Protein AF-A0A2E7A6N9-F1 (afdb_monomer)

Foldseek 3Di:
DDDPPPPPPPPPDDDDDLAADDDDDDPPPPCRVVSVVSNVCSVDDPVVVLVVVCVVVVHDSVVVVVVCCVVCVVVPCCVCVVCPPVVVVVLVVLVVVLVVVVDPVSVVVSVVVNVVSVVVVCVCVVPVCPPVD

pLDDT: mean 78.1, std 17.42, range [38.56, 97.75]

Radius of gyration: 22.39 Å; Cα contacts (8 Å, |Δi|>4): 49; chains: 1; bounding box: 75×42×52 Å

Mean predicted aligned error: 14.9 Å

Solvent-accessible surface area (backbone atoms only — not comparable to full-atom values): 8160 Å² total; per-residue (Å²): 139,87,81,82,81,79,71,78,75,79,76,76,77,86,85,82,80,94,71,66,54,83,80,86,78,59,97,84,43,92,55,45,70,58,53,50,49,49,34,62,57,38,73,56,68,71,58,65,61,46,48,56,52,20,63,75,69,76,46,60,54,70,58,54,50,50,49,50,41,58,58,46,49,54,63,33,41,59,48,51,74,71,46,37,75,64,50,61,49,46,53,48,52,40,49,52,56,17,60,76,64,69,38,71,69,40,44,54,53,33,50,51,54,48,49,55,54,48,54,62,68,39,47,59,74,79,40,74,64,81,73,78,123

Sequence (133 aa):
MSQHSNNPSSLESPTLVLTPWSGSWDSDDPDANFKEEVTAYGLLDPLETLNGLANSLDIPIGALARYVLAKWATGGSEGMLHLGSSTVQRMRNTCDKAEERDTEKARLSAYNELREIIEWLYVPIEDPEVYEN

Structure (mmCIF, N/CA/C/O backbone):
data_AF-A0A2E7A6N9-F1
#
_entry.id   AF-A0A2E7A6N9-F1
#
loop_
_atom_site.group_PDB
_atom_site.id
_atom_site.type_symbol
_atom_site.label_atom_id
_atom_site.label_alt_id
_atom_site.label_comp_id
_atom_site.label_asym_id
_atom_site.label_entity_id
_atom_site.label_seq_id
_atom_site.pdbx_PDB_ins_code
_atom_site.Cartn_x
_atom_site.Cartn_y
_atom_site.Cartn_z
_atom_site.occupancy
_atom_site.B_iso_or_equiv
_atom_site.auth_seq_id
_atom_site.auth_comp_id
_atom_site.auth_asym_id
_atom_site.auth_atom_id
_atom_site.pdbx_PDB_model_num
ATOM 1 N N . MET A 1 1 ? 52.843 15.810 -12.744 1.00 39.31 1 MET A N 1
ATOM 2 C CA . MET A 1 1 ? 51.708 16.143 -13.628 1.00 39.31 1 MET A CA 1
ATOM 3 C C . MET A 1 1 ? 50.701 15.020 -13.524 1.00 39.31 1 MET A C 1
ATOM 5 O O . MET A 1 1 ? 51.032 13.879 -13.814 1.00 39.31 1 MET A O 1
ATOM 9 N N . SER A 1 2 ? 49.546 15.360 -12.968 1.00 44.97 2 SER A N 1
ATOM 10 C CA . SER A 1 2 ? 48.467 14.470 -12.560 1.00 44.97 2 SER A CA 1
ATOM 11 C C . SER A 1 2 ? 47.640 13.988 -13.747 1.00 44.97 2 SER A C 1
ATOM 13 O O . SER A 1 2 ? 47.283 14.796 -14.595 1.00 44.97 2 SER A O 1
ATOM 15 N N . GLN A 1 3 ? 47.265 12.712 -13.738 1.00 40.19 3 GLN A N 1
ATOM 16 C CA . GLN A 1 3 ? 46.040 12.204 -14.361 1.00 40.19 3 GLN A CA 1
ATOM 17 C C . GLN A 1 3 ? 45.517 11.079 -13.447 1.00 40.19 3 GLN A C 1
ATOM 19 O O . GLN A 1 3 ? 45.765 9.902 -13.686 1.00 40.19 3 GLN A O 1
ATOM 24 N N . HIS A 1 4 ? 44.871 11.435 -12.332 1.00 38.56 4 HIS A N 1
ATOM 25 C CA . HIS A 1 4 ? 43.965 10.503 -11.656 1.00 38.56 4 HIS A CA 1
ATOM 26 C C . HIS A 1 4 ? 42.666 10.522 -12.462 1.00 38.56 4 HIS A C 1
ATOM 28 O O . HIS A 1 4 ? 41.895 11.475 -12.364 1.00 38.56 4 HIS A O 1
ATOM 34 N N . SER A 1 5 ? 42.457 9.508 -13.306 1.00 44.44 5 SER A N 1
ATOM 35 C CA . SER A 1 5 ? 41.133 9.252 -13.874 1.00 44.44 5 SER A CA 1
ATOM 36 C C . SER A 1 5 ? 40.211 8.844 -12.733 1.00 44.44 5 SER A C 1
ATOM 38 O O . SER A 1 5 ? 40.236 7.700 -12.287 1.00 44.44 5 SER A O 1
ATOM 40 N N . ASN A 1 6 ? 39.410 9.792 -12.253 1.00 46.28 6 ASN A N 1
ATOM 41 C CA . ASN A 1 6 ? 38.192 9.485 -11.519 1.00 46.28 6 ASN A CA 1
ATOM 42 C C . ASN A 1 6 ? 37.235 8.816 -12.507 1.00 46.28 6 ASN A C 1
ATOM 44 O O . ASN A 1 6 ? 36.537 9.498 -13.252 1.00 46.28 6 ASN A O 1
ATOM 48 N N . ASN A 1 7 ? 37.236 7.487 -12.536 1.00 44.81 7 ASN A N 1
ATOM 49 C CA . ASN A 1 7 ? 36.119 6.738 -13.089 1.00 44.81 7 ASN A CA 1
ATOM 50 C C . ASN A 1 7 ? 35.002 6.827 -12.038 1.00 44.81 7 ASN A C 1
ATOM 52 O O . ASN A 1 7 ? 35.185 6.270 -10.953 1.00 44.81 7 ASN A O 1
ATOM 56 N N . PRO A 1 8 ? 33.885 7.542 -12.271 1.00 49.09 8 PRO A N 1
ATOM 57 C CA . PRO A 1 8 ? 32.732 7.374 -11.405 1.00 49.09 8 PRO A CA 1
ATOM 58 C C . PRO A 1 8 ? 32.301 5.917 -11.555 1.00 49.09 8 PRO A C 1
ATOM 60 O O . PRO A 1 8 ? 32.009 5.473 -12.665 1.00 49.09 8 PRO A O 1
ATOM 63 N N . SER A 1 9 ? 32.354 5.161 -10.459 1.00 51.16 9 SER A N 1
ATOM 64 C CA . SER A 1 9 ? 31.881 3.784 -10.391 1.00 51.16 9 SER A CA 1
ATOM 65 C C . SER A 1 9 ? 30.548 3.684 -11.124 1.00 51.16 9 SER A C 1
ATOM 67 O O . SER A 1 9 ? 29.571 4.324 -10.735 1.00 51.16 9 SER A O 1
ATOM 69 N N . SER A 1 10 ? 30.524 2.933 -12.221 1.00 53.97 10 SER A N 1
ATOM 70 C CA . SER A 1 10 ? 29.304 2.560 -12.917 1.00 53.97 10 SER A CA 1
ATOM 71 C C . SER A 1 10 ? 28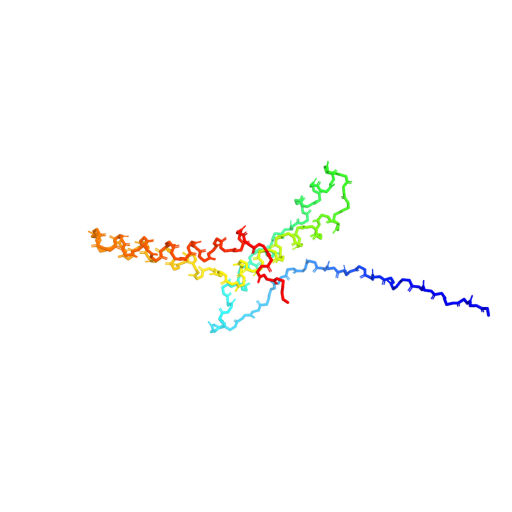.418 1.834 -11.912 1.00 53.97 10 SER A C 1
ATOM 73 O O . SER A 1 10 ? 28.671 0.677 -11.588 1.00 53.97 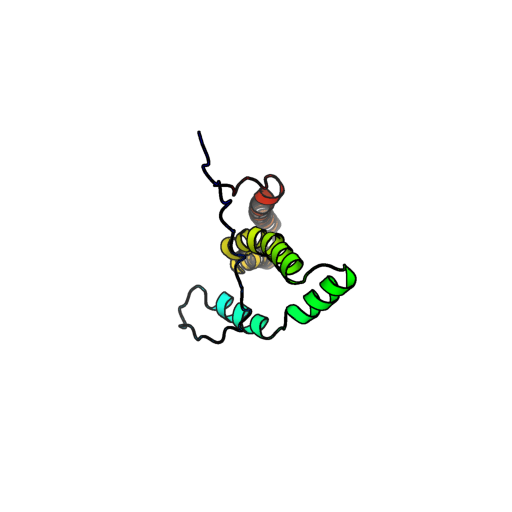10 SER A O 1
ATOM 75 N N . LEU A 1 11 ? 27.435 2.542 -11.356 1.00 58.75 11 LEU A N 1
ATOM 76 C CA . LEU A 1 11 ? 26.384 1.955 -10.538 1.00 58.75 11 LEU A CA 1
ATOM 77 C C . LEU A 1 11 ? 25.619 0.995 -11.448 1.00 58.75 11 LEU A C 1
ATOM 79 O O . LEU A 1 11 ? 24.767 1.421 -12.231 1.00 58.75 11 LEU A O 1
ATOM 83 N N . GLU A 1 12 ? 25.973 -0.288 -11.410 1.00 73.88 12 GLU A N 1
ATOM 84 C CA . GLU A 1 12 ? 25.202 -1.309 -12.104 1.00 73.88 12 GLU A CA 1
ATOM 85 C C . GLU A 1 12 ? 23.761 -1.236 -11.602 1.00 73.88 12 GLU A C 1
ATOM 87 O O . GLU A 1 12 ? 23.491 -1.272 -10.400 1.00 73.88 12 GLU A O 1
ATOM 92 N N . SER A 1 13 ? 22.822 -1.056 -12.530 1.00 75.50 13 SER A N 1
ATOM 93 C CA . SER A 1 13 ? 21.412 -1.057 -12.166 1.00 75.50 13 SER A CA 1
ATOM 94 C C . SER A 1 13 ? 21.008 -2.485 -11.800 1.00 75.50 13 SER A C 1
ATOM 96 O O . SER A 1 13 ? 21.224 -3.388 -12.611 1.00 75.50 13 SER A O 1
ATOM 98 N N . PRO A 1 14 ? 20.418 -2.711 -10.613 1.00 81.94 14 PRO A N 1
ATOM 99 C CA . PRO A 1 14 ? 20.012 -4.047 -10.209 1.00 81.94 14 PRO A CA 1
ATOM 100 C C . PRO A 1 14 ? 18.948 -4.582 -11.172 1.00 81.94 14 PRO A C 1
ATOM 102 O O . PRO A 1 14 ? 18.036 -3.856 -11.575 1.00 81.94 14 PRO A O 1
ATOM 105 N N . THR A 1 15 ? 19.071 -5.858 -11.533 1.00 87.81 15 THR A N 1
ATOM 106 C CA . THR A 1 15 ? 18.060 -6.582 -12.313 1.00 87.81 15 THR A CA 1
ATOM 107 C C . THR A 1 15 ? 17.179 -7.377 -11.357 1.00 87.81 15 THR A C 1
ATOM 109 O O . THR A 1 15 ? 17.688 -8.182 -10.581 1.00 87.81 15 THR A O 1
ATOM 112 N N . LEU A 1 16 ? 15.863 -7.157 -11.420 1.00 85.75 16 LEU A N 1
ATOM 113 C CA . LEU A 1 16 ? 14.863 -7.879 -10.631 1.00 85.75 16 LEU A CA 1
ATOM 114 C C . LEU A 1 16 ? 14.041 -8.785 -11.552 1.00 85.75 16 LEU A C 1
ATOM 116 O O . LEU A 1 16 ? 13.528 -8.326 -12.572 1.00 85.75 16 LEU A O 1
ATOM 120 N N . VAL A 1 17 ? 13.897 -10.056 -11.177 1.00 90.50 17 VAL A N 1
ATOM 121 C CA . VAL A 1 17 ? 13.041 -11.022 -11.877 1.00 90.50 17 VAL A CA 1
ATOM 122 C C . VAL A 1 17 ? 11.791 -11.261 -11.032 1.00 90.50 17 VAL A C 1
ATOM 124 O O . VAL A 1 17 ? 11.897 -11.652 -9.873 1.00 90.50 17 VAL A O 1
ATOM 127 N N . LEU A 1 18 ? 10.611 -11.015 -11.604 1.00 89.25 18 LEU A N 1
ATOM 128 C CA . LEU A 1 18 ? 9.321 -11.170 -10.923 1.00 89.25 18 LEU A CA 1
ATOM 129 C C . LEU A 1 18 ? 8.830 -12.622 -11.026 1.00 89.25 18 LEU A C 1
ATOM 131 O O . LEU A 1 18 ? 8.030 -12.959 -11.894 1.00 89.25 18 LEU A O 1
ATOM 135 N N . THR A 1 19 ? 9.358 -13.502 -10.176 1.00 90.88 19 THR A N 1
ATOM 136 C CA . THR A 1 19 ? 8.969 -14.921 -10.138 1.00 90.88 19 THR A CA 1
ATOM 137 C C . THR A 1 19 ? 7.832 -15.175 -9.147 1.00 90.88 19 THR A C 1
ATOM 139 O O . THR A 1 19 ? 7.971 -14.776 -7.989 1.00 90.88 19 THR A O 1
ATOM 142 N N . PRO A 1 20 ? 6.764 -15.902 -9.526 1.00 91.12 20 PRO A N 1
ATOM 143 C CA . PRO A 1 20 ? 5.765 -16.366 -8.567 1.00 91.12 20 PRO A CA 1
ATOM 144 C C . PRO A 1 20 ? 6.397 -17.264 -7.500 1.00 91.12 20 PRO A C 1
ATOM 146 O O . PRO A 1 20 ? 7.251 -18.101 -7.812 1.00 91.12 20 PRO A O 1
ATOM 149 N N . TRP A 1 21 ? 5.960 -17.129 -6.248 1.00 92.38 21 TRP A N 1
ATOM 150 C CA . TRP A 1 21 ? 6.410 -17.990 -5.156 1.00 92.38 21 TRP A CA 1
ATOM 151 C C . TRP A 1 21 ? 5.390 -19.100 -4.867 1.00 92.38 21 TRP A C 1
ATOM 153 O O . TRP A 1 21 ? 4.201 -18.843 -4.686 1.00 92.38 21 TRP A O 1
ATOM 163 N N . SER A 1 22 ? 5.869 -20.346 -4.831 1.00 88.31 22 SER A N 1
ATOM 164 C CA . SER A 1 22 ? 5.064 -21.569 -4.649 1.00 88.31 22 SER A CA 1
ATOM 165 C C . SER A 1 22 ? 5.632 -22.494 -3.565 1.00 88.31 22 SER A C 1
ATOM 167 O O . SER A 1 22 ? 5.469 -23.712 -3.618 1.00 88.31 22 SER A O 1
ATOM 169 N N . GLY A 1 23 ? 6.359 -21.924 -2.600 1.00 89.31 23 GLY A N 1
ATOM 170 C CA . GLY A 1 23 ? 6.926 -22.690 -1.494 1.00 89.31 23 GLY A CA 1
ATOM 171 C C . GLY A 1 23 ? 5.858 -23.191 -0.520 1.00 89.31 23 GLY A C 1
ATOM 172 O O . GLY A 1 23 ? 4.754 -22.660 -0.456 1.00 89.31 23 GLY A O 1
ATOM 173 N N . SER A 1 24 ? 6.204 -24.217 0.253 1.00 91.81 24 SER A N 1
ATOM 174 C CA . SER A 1 24 ? 5.420 -24.673 1.403 1.00 91.81 24 SER A CA 1
ATOM 175 C C . SER A 1 24 ? 5.953 -24.061 2.699 1.00 91.81 24 SER A C 1
ATOM 177 O O . SER A 1 24 ? 7.127 -23.692 2.775 1.00 91.81 24 SER A O 1
ATOM 179 N N . TRP A 1 25 ? 5.116 -24.016 3.731 1.00 90.56 25 TRP A N 1
ATOM 180 C CA . TRP A 1 25 ? 5.480 -23.585 5.081 1.00 90.56 25 TRP A CA 1
ATOM 181 C C . TRP A 1 25 ? 4.935 -24.559 6.127 1.00 90.56 25 TRP A C 1
ATOM 183 O O . TRP A 1 25 ? 4.001 -25.319 5.855 1.00 90.56 25 TRP A O 1
ATOM 193 N N . ASP A 1 26 ? 5.549 -24.549 7.308 1.00 91.56 26 ASP A N 1
ATOM 194 C CA . ASP A 1 26 ? 5.108 -25.360 8.440 1.00 91.56 26 ASP A CA 1
ATOM 195 C C . ASP A 1 26 ? 3.803 -24.807 9.029 1.00 91.56 26 ASP A C 1
ATOM 197 O O . ASP A 1 26 ? 3.500 -23.619 8.920 1.00 91.56 26 ASP A O 1
ATOM 201 N N . SER A 1 27 ? 3.025 -25.662 9.695 1.00 81.81 27 SER A N 1
ATOM 202 C CA . SER A 1 27 ? 1.744 -25.258 10.294 1.00 81.81 27 SER A CA 1
ATOM 203 C C . SER A 1 27 ? 1.883 -24.217 11.408 1.00 81.81 27 SER A C 1
ATOM 205 O O . SER A 1 27 ? 0.937 -23.479 11.660 1.00 81.81 27 SER A O 1
ATOM 207 N N . ASP A 1 28 ? 3.051 -24.161 12.051 1.00 86.50 28 ASP A N 1
ATOM 208 C CA . ASP A 1 28 ? 3.352 -23.247 13.159 1.00 86.50 28 ASP A CA 1
ATOM 209 C C . ASP A 1 28 ? 4.200 -22.038 12.710 1.00 86.50 28 ASP A C 1
ATOM 211 O O . ASP A 1 28 ? 4.758 -21.320 13.542 1.00 86.50 28 ASP A O 1
ATOM 215 N N . ASP A 1 29 ? 4.332 -21.815 11.397 1.00 84.25 29 ASP A N 1
ATOM 216 C CA . ASP A 1 29 ? 5.088 -20.695 10.836 1.00 84.25 29 ASP A CA 1
ATOM 217 C C . ASP A 1 29 ? 4.388 -19.360 11.168 1.00 84.25 29 ASP A C 1
ATOM 219 O O . ASP A 1 29 ? 3.250 -19.141 10.739 1.00 84.25 29 ASP A O 1
ATOM 223 N N . PRO A 1 30 ? 5.033 -18.447 11.920 1.00 73.12 30 PRO A N 1
ATOM 224 C CA . PRO A 1 30 ? 4.412 -17.186 12.328 1.00 73.12 30 PRO A CA 1
ATOM 225 C C . PRO A 1 30 ? 4.069 -16.275 11.138 1.00 73.12 30 PRO A C 1
ATOM 227 O O . PRO A 1 30 ? 3.191 -15.421 11.264 1.00 73.12 30 PRO A O 1
ATOM 230 N N . ASP A 1 31 ? 4.702 -16.492 9.981 1.00 81.94 31 ASP A N 1
ATOM 231 C CA . ASP A 1 31 ? 4.499 -15.721 8.754 1.00 81.94 31 ASP A CA 1
ATOM 232 C C . ASP A 1 31 ? 3.631 -16.470 7.724 1.00 81.94 31 ASP A C 1
ATOM 234 O O . ASP A 1 31 ? 3.522 -16.030 6.576 1.00 81.94 31 ASP A O 1
ATOM 238 N N . ALA A 1 32 ? 3.008 -17.596 8.103 1.00 80.62 32 ALA A N 1
ATOM 239 C CA . ALA A 1 32 ? 2.188 -18.434 7.221 1.00 80.62 32 ALA A CA 1
ATOM 240 C C . ALA A 1 32 ? 1.146 -17.628 6.429 1.00 80.62 32 ALA A C 1
ATOM 242 O O . ALA A 1 32 ? 1.047 -17.774 5.214 1.00 80.62 32 ALA A O 1
ATOM 243 N N . ASN A 1 33 ? 0.425 -16.723 7.100 1.00 74.44 33 ASN A N 1
ATOM 244 C CA . ASN A 1 33 ? -0.598 -15.885 6.466 1.00 74.44 33 ASN A CA 1
ATOM 245 C C . ASN A 1 33 ? -0.006 -14.963 5.388 1.00 74.44 33 ASN A C 1
ATOM 247 O O . ASN A 1 33 ? -0.615 -14.753 4.343 1.00 74.44 33 ASN A O 1
ATOM 251 N N . PHE A 1 34 ? 1.187 -14.415 5.630 1.00 77.62 34 PHE A N 1
ATOM 252 C CA . PHE A 1 34 ? 1.846 -13.532 4.670 1.00 77.62 34 PHE A CA 1
ATOM 253 C C . PHE A 1 34 ? 2.389 -14.318 3.472 1.00 77.62 34 PHE A C 1
ATOM 255 O O . PHE A 1 34 ? 2.255 -13.892 2.329 1.00 77.62 34 PHE A O 1
ATOM 262 N N . LYS A 1 35 ? 2.953 -15.504 3.713 1.00 83.06 35 LYS A N 1
ATOM 263 C CA . LYS A 1 35 ? 3.377 -16.435 2.658 1.00 83.06 35 LYS A CA 1
ATOM 264 C C . LYS A 1 35 ? 2.201 -16.871 1.780 1.00 83.06 35 LYS A C 1
ATOM 266 O O . LYS A 1 35 ? 2.328 -16.871 0.557 1.00 83.06 35 LYS A O 1
ATOM 271 N N . GLU A 1 36 ? 1.050 -17.157 2.386 1.00 85.44 36 GLU A N 1
ATOM 272 C CA . GLU A 1 36 ? -0.193 -17.452 1.668 1.00 85.44 36 GLU A CA 1
ATOM 273 C C . GLU A 1 36 ? -0.625 -16.283 0.774 1.00 85.44 36 GLU A C 1
ATOM 275 O O . GLU A 1 36 ? -0.914 -16.479 -0.409 1.00 85.44 36 GLU A O 1
ATOM 280 N N . GLU A 1 37 ? -0.592 -15.059 1.302 1.00 81.75 37 GLU A N 1
ATOM 281 C CA . GLU A 1 37 ? -0.904 -13.844 0.548 1.00 81.75 37 GLU A CA 1
ATOM 282 C C . GLU A 1 37 ? 0.072 -13.624 -0.620 1.00 81.75 37 GLU A C 1
ATOM 284 O O . GLU A 1 37 ? -0.362 -13.369 -1.744 1.00 81.75 37 GLU A O 1
ATOM 289 N N . VAL A 1 38 ? 1.379 -13.809 -0.403 1.00 85.88 38 VAL A N 1
ATOM 290 C CA . VAL A 1 38 ? 2.404 -13.724 -1.457 1.00 85.88 38 VAL A CA 1
ATOM 291 C C . VAL A 1 38 ? 2.146 -14.743 -2.571 1.00 85.88 38 VAL A C 1
ATOM 293 O O . VAL A 1 38 ? 2.240 -14.392 -3.750 1.00 85.88 38 VAL A O 1
ATOM 296 N N . THR A 1 39 ? 1.789 -15.988 -2.238 1.00 91.06 39 THR A N 1
ATOM 297 C CA . THR A 1 39 ? 1.411 -16.994 -3.244 1.00 91.06 39 THR A CA 1
ATOM 298 C C . THR A 1 39 ? 0.145 -16.592 -3.995 1.00 91.06 39 THR A C 1
ATOM 300 O O . THR A 1 39 ? 0.117 -16.683 -5.223 1.00 91.06 39 THR A O 1
ATOM 303 N N . ALA A 1 40 ? -0.887 -16.123 -3.289 1.00 86.56 40 ALA A N 1
ATOM 304 C CA . ALA A 1 40 ? -2.154 -15.726 -3.898 1.00 86.56 40 ALA A CA 1
ATOM 305 C C . ALA A 1 40 ? -1.982 -14.544 -4.868 1.00 86.56 40 ALA A C 1
ATOM 307 O O . ALA A 1 40 ? -2.453 -14.603 -6.005 1.00 86.56 40 ALA A O 1
ATOM 308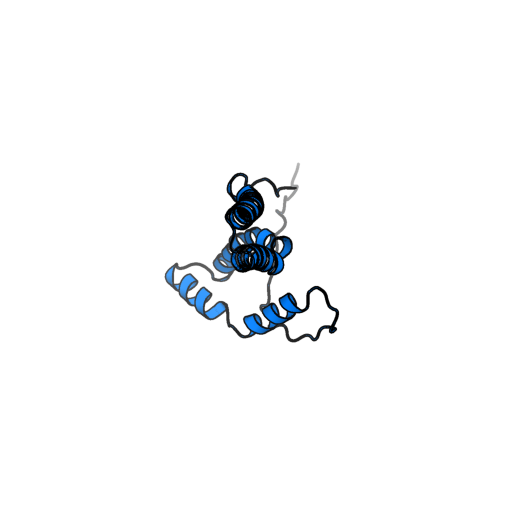 N N . TYR A 1 41 ? -1.256 -13.500 -4.458 1.00 82.62 41 TYR A N 1
ATOM 309 C CA . TYR A 1 41 ? -0.957 -12.342 -5.307 1.00 82.62 41 TYR A CA 1
ATOM 310 C C . TYR A 1 41 ? 0.038 -12.662 -6.426 1.00 82.62 41 TYR A C 1
ATOM 312 O O . TYR A 1 41 ? -0.023 -12.034 -7.483 1.00 82.62 41 TYR A O 1
ATOM 320 N N . GLY A 1 42 ? 0.899 -13.668 -6.249 1.00 86.31 42 GLY A N 1
ATOM 321 C CA . GLY A 1 42 ? 1.811 -14.159 -7.285 1.00 86.31 42 GLY A CA 1
ATOM 322 C C . GLY A 1 42 ? 1.116 -14.738 -8.527 1.00 86.31 42 GLY A C 1
ATOM 323 O O . GLY A 1 42 ? 1.783 -14.975 -9.531 1.00 86.31 42 GLY A O 1
ATOM 324 N N . LEU A 1 43 ? -0.204 -14.956 -8.481 1.00 88.12 43 LEU A N 1
ATOM 325 C CA . LEU A 1 43 ? -1.014 -15.353 -9.639 1.00 88.12 43 LEU A CA 1
ATOM 326 C C . LEU A 1 43 ? -1.333 -14.186 -10.586 1.00 88.12 43 LEU A C 1
ATOM 328 O O . LEU A 1 43 ? -1.750 -14.420 -11.720 1.00 88.12 43 LEU A O 1
ATOM 332 N N . LEU A 1 44 ? -1.181 -12.944 -10.125 1.00 86.69 44 LEU A N 1
ATOM 333 C CA . LEU A 1 44 ? -1.400 -11.752 -10.935 1.00 86.69 44 LEU A CA 1
ATOM 334 C C . LEU A 1 44 ? -0.140 -11.429 -11.741 1.00 86.69 44 LEU A C 1
ATOM 336 O O . LEU A 1 44 ? 0.972 -11.543 -11.228 1.00 86.69 44 LEU A O 1
ATOM 340 N N . ASP A 1 45 ? -0.310 -10.958 -12.978 1.00 86.69 45 ASP A N 1
ATOM 341 C CA . ASP A 1 45 ? 0.788 -10.358 -13.739 1.00 86.69 45 ASP A CA 1
ATOM 342 C C . ASP A 1 45 ? 0.824 -8.837 -13.492 1.00 86.69 45 ASP A C 1
ATOM 344 O O . ASP A 1 45 ? 0.012 -8.092 -14.053 1.00 86.69 45 ASP A O 1
ATOM 348 N N . PRO A 1 46 ? 1.759 -8.326 -12.668 1.00 81.12 46 PRO A N 1
ATOM 349 C CA . PRO A 1 46 ? 1.845 -6.894 -12.389 1.00 81.12 46 PRO A CA 1
ATOM 350 C C . PRO A 1 46 ? 2.280 -6.077 -13.615 1.00 81.12 46 PRO A C 1
ATOM 352 O O . PRO A 1 46 ? 2.099 -4.854 -13.641 1.00 81.12 46 PRO A O 1
ATOM 355 N N . LEU A 1 47 ? 2.857 -6.719 -14.638 1.00 89.44 47 LEU A N 1
ATOM 356 C CA . LEU A 1 47 ? 3.342 -6.026 -15.824 1.00 89.44 47 LEU A CA 1
ATOM 357 C C . LEU A 1 47 ? 2.212 -5.606 -16.757 1.00 89.44 47 LEU A C 1
ATOM 359 O O . LEU A 1 47 ? 2.411 -4.655 -17.505 1.00 89.44 47 LEU A O 1
ATOM 363 N N . GLU A 1 48 ? 1.031 -6.225 -16.712 1.00 87.12 48 GLU A N 1
ATOM 364 C CA . GLU A 1 48 ? -0.089 -5.813 -17.570 1.00 87.12 48 GLU A CA 1
ATOM 365 C C . GLU A 1 48 ? -0.466 -4.343 -17.313 1.00 87.12 48 GLU A C 1
ATOM 367 O O . GLU A 1 48 ? -0.477 -3.513 -18.227 1.00 87.12 48 GLU A O 1
ATOM 372 N N . THR A 1 49 ? -0.657 -3.988 -16.040 1.00 79.19 49 THR A N 1
ATOM 373 C CA . THR A 1 49 ? -0.987 -2.613 -15.634 1.00 79.19 49 THR A CA 1
ATOM 374 C C . THR A 1 49 ? 0.200 -1.666 -15.827 1.00 79.19 49 THR A C 1
ATOM 376 O O . THR A 1 49 ? 0.035 -0.560 -16.350 1.00 79.19 49 THR A O 1
ATOM 379 N N . LEU A 1 50 ? 1.410 -2.088 -15.439 1.00 86.88 50 LEU A N 1
ATOM 380 C CA . LEU A 1 50 ? 2.606 -1.250 -15.561 1.00 86.88 50 LEU A CA 1
ATOM 381 C C . LEU A 1 50 ? 2.958 -0.940 -17.019 1.00 86.88 50 LEU A C 1
ATOM 383 O O . LEU A 1 50 ? 3.343 0.191 -17.303 1.00 86.88 50 LEU A O 1
ATOM 387 N N . ASN A 1 51 ? 2.790 -1.892 -17.942 1.00 90.44 51 ASN A N 1
ATOM 388 C CA . ASN A 1 51 ? 3.002 -1.667 -19.374 1.00 90.44 51 ASN A CA 1
ATOM 389 C C . ASN A 1 51 ? 2.017 -0.635 -19.926 1.00 90.44 51 ASN A C 1
ATOM 391 O O . ASN A 1 51 ? 2.428 0.280 -20.639 1.00 90.44 51 ASN A O 1
ATOM 395 N N . GLY A 1 52 ? 0.728 -0.750 -19.584 1.00 87.50 52 GLY A N 1
ATOM 396 C CA . GLY A 1 52 ? -0.285 0.215 -20.015 1.00 87.50 52 GLY A CA 1
ATOM 397 C C . GLY A 1 52 ? 0.056 1.640 -19.574 1.00 87.50 52 GLY A C 1
ATOM 398 O O . GLY A 1 52 ? 0.057 2.566 -20.389 1.00 87.50 52 GLY A O 1
ATOM 399 N N . LEU A 1 53 ? 0.425 1.804 -18.301 1.00 85.12 53 LEU A N 1
ATOM 400 C CA . LEU A 1 53 ? 0.782 3.106 -17.745 1.00 85.12 53 LEU A CA 1
ATOM 401 C C . LEU A 1 53 ? 2.096 3.646 -18.328 1.00 85.12 53 LEU A C 1
ATOM 403 O O . LEU A 1 53 ? 2.140 4.806 -18.739 1.00 85.12 53 LEU A O 1
ATOM 407 N N . ALA A 1 54 ? 3.132 2.809 -18.423 1.00 93.00 54 ALA A N 1
ATOM 408 C CA . ALA A 1 54 ? 4.424 3.175 -19.002 1.00 93.00 54 ALA A CA 1
ATOM 409 C C . ALA A 1 54 ? 4.282 3.679 -20.445 1.00 93.00 54 ALA A C 1
ATOM 411 O O . ALA A 1 54 ? 4.807 4.741 -20.775 1.00 93.00 54 ALA A O 1
ATOM 412 N N . ASN A 1 55 ? 3.499 2.975 -21.269 1.00 93.88 55 ASN A N 1
ATOM 413 C CA . ASN A 1 55 ? 3.218 3.373 -22.648 1.00 93.88 55 ASN A CA 1
ATOM 414 C C . ASN A 1 55 ? 2.428 4.686 -22.722 1.00 93.88 55 ASN A C 1
ATOM 416 O O . ASN A 1 55 ? 2.714 5.525 -23.571 1.00 93.88 55 ASN A O 1
ATOM 420 N N . SER A 1 56 ? 1.442 4.884 -21.839 1.00 93.19 56 SER A N 1
ATOM 421 C CA . SER A 1 56 ? 0.629 6.110 -21.834 1.00 93.19 56 SER A CA 1
ATOM 422 C C . SER A 1 56 ? 1.414 7.364 -21.434 1.00 93.19 56 SER A C 1
ATOM 424 O O . SER A 1 56 ? 1.093 8.459 -21.889 1.00 93.19 56 SER A O 1
ATOM 426 N N . LEU A 1 57 ? 2.431 7.199 -20.584 1.00 91.88 57 LEU A N 1
ATOM 427 C CA . LEU A 1 57 ? 3.264 8.281 -20.058 1.00 91.88 57 LEU A CA 1
ATOM 428 C C . LEU A 1 57 ? 4.578 8.458 -20.830 1.00 91.88 57 LEU A C 1
ATOM 430 O O . LEU A 1 57 ? 5.324 9.380 -20.514 1.00 91.88 57 LEU A O 1
ATOM 434 N N . ASP A 1 58 ? 4.859 7.589 -21.803 1.00 95.69 58 ASP A N 1
ATOM 435 C CA . ASP A 1 58 ? 6.123 7.539 -22.548 1.00 95.69 58 ASP A CA 1
ATOM 436 C C . ASP A 1 58 ? 7.358 7.457 -21.625 1.00 95.69 58 ASP A C 1
ATOM 438 O O . ASP A 1 58 ? 8.332 8.201 -21.749 1.00 95.69 58 ASP A O 1
ATOM 442 N N . ILE A 1 59 ? 7.304 6.551 -20.641 1.00 94.75 59 ILE A N 1
ATOM 443 C CA . ILE A 1 59 ? 8.394 6.317 -19.683 1.00 94.75 59 ILE A CA 1
ATOM 444 C C . ILE A 1 59 ? 8.881 4.864 -19.729 1.00 94.75 59 ILE A C 1
ATOM 446 O O . ILE A 1 59 ? 8.073 3.948 -19.892 1.00 94.75 59 ILE A O 1
ATOM 450 N N . PRO A 1 60 ? 10.186 4.597 -19.514 1.00 94.06 60 PRO A N 1
ATOM 451 C CA . PRO A 1 60 ? 10.682 3.228 -19.426 1.00 94.06 60 PRO A CA 1
ATOM 452 C C . PRO A 1 60 ? 10.017 2.465 -18.276 1.00 94.06 60 PRO A C 1
ATOM 454 O O . PRO A 1 60 ? 10.030 2.927 -17.132 1.00 94.06 60 PRO A O 1
ATOM 457 N N . ILE A 1 61 ? 9.517 1.255 -18.544 1.00 92.94 61 ILE A N 1
ATOM 458 C CA . ILE A 1 61 ? 8.836 0.441 -17.523 1.00 92.94 61 ILE A CA 1
ATOM 459 C C . ILE A 1 61 ? 9.706 0.197 -16.284 1.00 92.94 61 ILE A C 1
ATOM 461 O O . ILE A 1 61 ? 9.206 0.237 -15.166 1.00 92.94 61 ILE A O 1
ATOM 465 N N . GLY A 1 62 ? 11.022 0.036 -16.454 1.00 91.69 62 GLY A N 1
ATOM 466 C CA . GLY A 1 62 ? 11.953 -0.115 -15.334 1.00 91.69 62 GLY A CA 1
ATOM 467 C C . GLY A 1 62 ? 12.044 1.127 -14.438 1.00 91.69 62 GLY A C 1
ATOM 468 O O . GLY A 1 62 ? 12.213 0.994 -13.227 1.00 91.69 62 GLY A O 1
ATOM 469 N N . ALA A 1 63 ? 11.885 2.330 -14.998 1.00 91.81 63 ALA A N 1
ATOM 470 C CA . ALA A 1 63 ? 11.850 3.569 -14.222 1.00 91.81 63 ALA A CA 1
ATOM 471 C C . ALA A 1 63 ? 10.540 3.686 -13.429 1.00 91.81 63 ALA A C 1
ATOM 473 O O . ALA A 1 63 ? 10.567 4.022 -12.245 1.00 91.81 63 ALA A O 1
ATOM 474 N N . LEU A 1 64 ? 9.411 3.331 -14.051 1.00 90.25 64 LEU A N 1
ATOM 475 C CA . LEU A 1 64 ? 8.112 3.288 -13.379 1.00 90.25 64 LEU A CA 1
ATOM 476 C C . LEU A 1 64 ? 8.082 2.223 -12.272 1.00 90.25 64 LEU A C 1
ATOM 478 O O . LEU A 1 64 ? 7.636 2.506 -11.164 1.00 90.25 64 LEU A O 1
ATOM 482 N N . ALA A 1 65 ? 8.617 1.029 -12.532 1.00 91.25 65 ALA A N 1
ATOM 483 C CA . ALA A 1 65 ? 8.745 -0.027 -11.533 1.00 91.25 65 ALA A CA 1
ATOM 484 C C . ALA A 1 65 ? 9.631 0.416 -10.359 1.00 91.25 65 ALA A C 1
ATOM 486 O O . ALA A 1 65 ? 9.246 0.243 -9.206 1.00 91.25 65 ALA A O 1
ATOM 487 N N . ARG A 1 66 ? 10.775 1.065 -10.630 1.00 89.88 66 ARG A N 1
ATOM 488 C CA . ARG A 1 66 ? 11.632 1.638 -9.579 1.00 89.88 66 ARG A CA 1
ATOM 489 C C . ARG A 1 66 ? 10.886 2.678 -8.745 1.00 89.88 66 ARG A C 1
ATOM 491 O O . ARG A 1 66 ? 11.018 2.658 -7.529 1.00 89.88 66 ARG A O 1
ATOM 498 N N . TYR A 1 67 ? 10.101 3.552 -9.374 1.00 86.62 67 TYR A N 1
ATOM 499 C CA . TYR A 1 67 ? 9.263 4.521 -8.666 1.00 86.62 67 TYR A CA 1
ATOM 500 C C . TYR A 1 67 ? 8.226 3.836 -7.772 1.00 86.62 67 TYR A C 1
ATOM 502 O O . TYR A 1 67 ? 8.102 4.198 -6.607 1.00 86.62 67 TYR A O 1
ATOM 510 N N . VAL A 1 68 ? 7.507 2.835 -8.288 1.00 85.31 68 VAL A N 1
ATOM 511 C CA . VAL A 1 68 ? 6.498 2.094 -7.517 1.00 85.31 68 VAL A CA 1
ATOM 512 C C . VAL A 1 68 ? 7.137 1.388 -6.324 1.00 85.31 68 VAL A C 1
ATOM 514 O O . VAL A 1 68 ? 6.628 1.505 -5.214 1.00 85.31 68 VAL A O 1
ATOM 517 N N . LEU A 1 69 ? 8.275 0.719 -6.524 1.00 83.56 69 LEU A N 1
ATOM 518 C CA . LEU A 1 69 ? 9.015 0.062 -5.447 1.00 83.56 69 LEU A CA 1
ATOM 519 C C . LEU A 1 69 ? 9.529 1.080 -4.417 1.00 83.56 69 LEU A C 1
ATOM 521 O O . LEU A 1 69 ? 9.283 0.918 -3.230 1.00 83.56 69 LEU A O 1
ATOM 525 N N . ALA A 1 70 ? 10.163 2.171 -4.845 1.00 81.38 70 ALA A N 1
ATOM 526 C CA . ALA A 1 70 ? 10.663 3.188 -3.919 1.00 81.38 70 ALA A CA 1
ATOM 527 C C . ALA A 1 70 ? 9.533 3.890 -3.148 1.00 81.38 70 ALA A C 1
ATOM 529 O O . ALA A 1 70 ? 9.672 4.179 -1.966 1.00 81.38 70 ALA A O 1
ATOM 530 N N . LYS A 1 71 ? 8.393 4.152 -3.793 1.00 74.75 71 LYS A N 1
ATOM 531 C CA . LYS A 1 71 ? 7.274 4.859 -3.163 1.00 74.75 71 LYS A CA 1
ATOM 532 C C . LYS A 1 71 ? 6.444 3.962 -2.249 1.00 74.75 71 LYS A C 1
ATOM 534 O O . LYS A 1 71 ? 6.037 4.402 -1.181 1.00 74.75 71 LYS A O 1
ATOM 539 N N . TRP A 1 72 ? 6.171 2.732 -2.674 1.00 69.56 72 TRP A N 1
ATOM 540 C CA . TRP A 1 72 ? 5.197 1.858 -2.014 1.00 69.56 72 TRP A CA 1
ATOM 541 C C . TRP A 1 72 ? 5.813 0.606 -1.414 1.00 69.56 72 TRP A C 1
ATOM 543 O O . TRP A 1 72 ? 5.315 0.137 -0.402 1.00 69.56 72 TRP A O 1
ATOM 553 N N . ALA A 1 73 ? 6.896 0.065 -1.976 1.00 68.75 73 ALA A N 1
ATOM 554 C CA . ALA A 1 73 ? 7.600 -1.025 -1.309 1.00 68.75 73 ALA A CA 1
ATOM 555 C C . ALA A 1 73 ? 8.454 -0.482 -0.160 1.00 68.75 73 ALA A C 1
ATOM 557 O O . ALA A 1 73 ? 8.426 -1.079 0.898 1.00 68.75 73 ALA A O 1
ATOM 558 N N . THR A 1 74 ? 9.130 0.663 -0.287 1.00 62.03 74 THR A N 1
ATOM 559 C CA . THR A 1 74 ? 9.871 1.261 0.844 1.00 62.03 74 THR A CA 1
ATOM 560 C C . THR A 1 74 ? 8.931 1.954 1.832 1.00 62.03 74 THR A C 1
ATOM 562 O O . THR A 1 74 ? 8.926 1.592 2.999 1.00 62.03 74 THR A O 1
ATOM 565 N N . GLY A 1 75 ? 8.046 2.844 1.364 1.00 51.28 75 GLY A N 1
ATOM 566 C CA . GLY A 1 75 ? 7.075 3.518 2.244 1.00 51.28 75 GLY A CA 1
ATOM 567 C C . GLY A 1 75 ? 5.955 2.614 2.780 1.00 51.28 75 GLY A C 1
ATOM 568 O O . GLY A 1 75 ? 5.315 2.936 3.773 1.00 51.28 75 GLY A O 1
ATOM 569 N N . GLY A 1 76 ? 5.697 1.475 2.129 1.00 44.78 76 GLY A N 1
ATOM 570 C CA . GLY A 1 76 ? 4.657 0.522 2.520 1.00 44.78 76 GLY A CA 1
ATOM 571 C C . GLY A 1 76 ? 5.168 -0.766 3.160 1.00 44.78 76 GLY A C 1
ATOM 572 O O . GLY A 1 76 ? 4.371 -1.420 3.816 1.00 44.78 76 GLY A O 1
ATOM 573 N N . SER A 1 77 ? 6.450 -1.146 3.062 1.00 46.50 77 SER A N 1
ATOM 574 C CA . SER A 1 77 ? 6.975 -2.265 3.873 1.00 46.50 77 SER A CA 1
ATOM 575 C C . SER A 1 77 ? 7.150 -1.873 5.335 1.00 46.50 77 SER A C 1
ATOM 577 O O . SER A 1 77 ? 6.961 -2.713 6.201 1.00 46.50 77 SER A O 1
ATOM 579 N N . GLU A 1 78 ? 7.335 -0.595 5.638 1.00 47.88 78 GLU A N 1
ATOM 580 C CA . GLU A 1 78 ? 7.159 -0.072 6.992 1.00 47.88 78 GLU A CA 1
ATOM 581 C C . GLU A 1 78 ? 5.714 -0.246 7.481 1.00 47.88 78 GLU A C 1
ATOM 583 O O . GLU A 1 78 ? 5.469 -0.690 8.594 1.00 47.88 78 GLU A O 1
ATOM 588 N N . GLY A 1 79 ? 4.735 -0.045 6.596 1.00 45.09 79 GLY A N 1
ATOM 589 C CA . GLY A 1 79 ? 3.331 -0.338 6.869 1.00 45.09 79 GLY A CA 1
ATOM 590 C C . GLY A 1 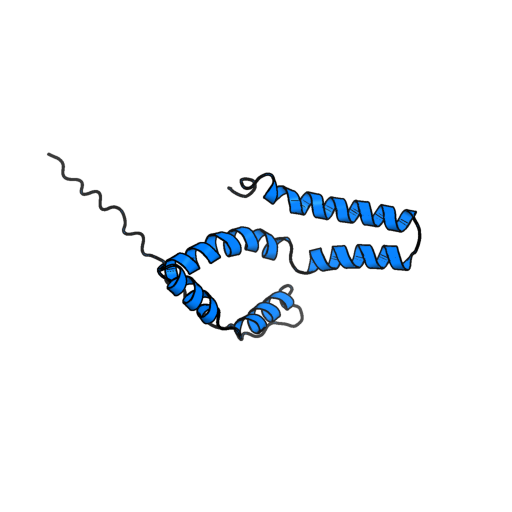79 ? 3.001 -1.840 6.947 1.00 45.09 79 GLY A C 1
ATOM 591 O O . GLY A 1 79 ? 2.224 -2.287 7.772 1.00 45.09 79 GLY A O 1
ATOM 592 N N . MET A 1 80 ? 3.576 -2.679 6.098 1.00 44.25 80 MET A N 1
ATOM 593 C CA . MET A 1 80 ? 3.132 -4.069 5.941 1.00 44.25 80 MET A CA 1
ATOM 594 C C . MET A 1 80 ? 3.953 -5.051 6.788 1.00 44.25 80 MET A C 1
ATOM 596 O O . MET A 1 80 ? 3.406 -6.049 7.251 1.00 44.25 80 MET A O 1
ATOM 600 N N . LEU A 1 81 ? 5.227 -4.740 7.066 1.00 50.34 81 LEU A N 1
ATOM 601 C CA . LEU A 1 81 ? 6.069 -5.481 8.015 1.00 50.34 81 LEU A CA 1
ATOM 602 C C . LEU A 1 81 ? 5.819 -5.047 9.465 1.00 50.34 81 LEU A C 1
ATOM 604 O O . LEU A 1 81 ? 5.967 -5.868 10.366 1.00 50.34 81 LEU A O 1
ATOM 608 N N . HIS A 1 82 ? 5.430 -3.788 9.709 1.00 48.00 82 HIS A N 1
ATOM 609 C CA . HIS A 1 82 ? 5.213 -3.270 11.067 1.00 48.00 82 HIS A CA 1
ATOM 610 C C . HIS A 1 82 ? 3.731 -3.252 11.484 1.00 48.00 82 HIS A C 1
ATOM 612 O O . HIS A 1 82 ? 3.438 -3.403 12.669 1.00 48.00 82 HIS A O 1
ATOM 618 N N . LEU A 1 83 ? 2.784 -3.111 10.542 1.00 52.44 83 LEU A N 1
ATOM 619 C CA . LEU A 1 83 ? 1.345 -3.002 10.842 1.00 52.44 83 LEU A CA 1
ATOM 620 C C . LEU A 1 83 ? 0.545 -4.266 10.528 1.00 52.44 83 LEU A C 1
ATOM 622 O O . LEU A 1 83 ? -0.679 -4.160 10.585 1.00 52.44 83 LEU A O 1
ATOM 626 N N . GLY A 1 84 ? 1.197 -5.389 10.175 1.00 55.00 84 GLY A N 1
ATOM 627 C CA . GLY A 1 84 ? 0.623 -6.605 9.565 1.00 55.00 84 GLY A CA 1
ATOM 628 C C . GLY A 1 84 ? -0.803 -6.955 10.004 1.00 55.00 84 GLY A C 1
ATOM 629 O O . GLY A 1 84 ? -1.198 -6.591 11.099 1.00 55.00 84 GLY A O 1
ATOM 630 N N . SER A 1 85 ? -1.576 -7.661 9.167 1.00 53.19 85 SER A N 1
ATOM 631 C CA . SER A 1 85 ? -3.008 -8.038 9.324 1.00 53.19 85 SER A CA 1
ATOM 632 C C . SER A 1 85 ? -3.587 -8.107 10.759 1.00 53.19 85 SER A C 1
ATOM 634 O O . SER A 1 85 ? -4.737 -7.724 10.983 1.00 53.19 85 SER A O 1
ATOM 636 N N . SER A 1 86 ? -2.786 -8.510 11.746 1.00 63.72 86 SER A N 1
ATOM 637 C CA . SER A 1 86 ? -2.991 -8.335 13.187 1.00 63.72 86 SER A CA 1
ATOM 638 C C . SER A 1 86 ? -3.419 -6.932 13.674 1.00 63.72 86 SER A C 1
ATOM 640 O O . SER A 1 86 ? -4.279 -6.880 14.552 1.00 63.72 86 SER A O 1
ATOM 642 N N . THR A 1 87 ? -2.917 -5.802 13.152 1.00 71.12 87 THR A N 1
ATOM 643 C CA . THR A 1 87 ? -3.308 -4.450 13.631 1.00 71.12 87 THR A CA 1
ATOM 644 C C . THR A 1 87 ? -4.727 -4.099 13.200 1.00 71.12 87 THR A C 1
ATOM 646 O O . THR A 1 87 ? -5.543 -3.677 14.021 1.00 71.12 87 THR A O 1
ATOM 649 N N . VAL A 1 88 ? -5.063 -4.354 11.932 1.00 75.88 88 VAL A N 1
ATOM 650 C CA . VAL A 1 88 ? -6.432 -4.189 11.417 1.00 75.88 88 VAL A CA 1
ATOM 651 C C . VAL A 1 88 ? -7.383 -5.155 12.129 1.00 75.88 88 VAL A C 1
ATOM 653 O O . VAL A 1 88 ? -8.476 -4.764 12.544 1.00 75.88 88 VAL 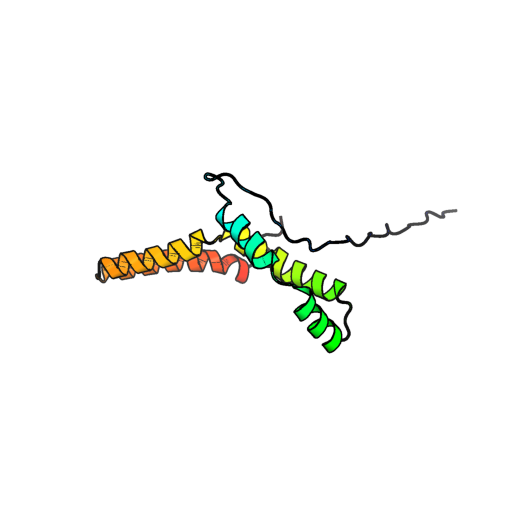A O 1
ATOM 656 N N . GLN A 1 89 ? -6.947 -6.396 12.361 1.00 73.75 89 GLN A N 1
ATOM 657 C CA . GLN A 1 89 ? -7.716 -7.369 13.133 1.00 73.75 89 GLN A CA 1
ATOM 658 C C . GLN A 1 89 ? -7.910 -6.921 14.589 1.00 73.75 89 GLN A C 1
ATOM 660 O O . GLN A 1 89 ? -8.985 -7.120 15.152 1.00 73.75 89 GLN A O 1
ATOM 665 N N . ARG A 1 90 ? -6.909 -6.281 15.205 1.00 81.62 90 ARG A N 1
ATOM 666 C CA . ARG A 1 90 ? -7.008 -5.715 16.556 1.00 81.62 90 ARG A CA 1
ATOM 667 C C . ARG A 1 90 ? -8.038 -4.594 16.606 1.00 81.62 90 ARG A C 1
ATOM 669 O O . ARG A 1 90 ? -8.911 -4.649 17.465 1.00 81.62 90 ARG A O 1
ATOM 676 N N . MET A 1 91 ? -7.980 -3.641 15.675 1.00 89.75 91 MET A N 1
ATOM 677 C CA . MET A 1 91 ? -8.968 -2.559 15.578 1.00 89.75 91 MET A CA 1
ATOM 678 C C . MET A 1 91 ? -10.390 -3.121 15.460 1.00 89.75 91 MET A C 1
ATOM 680 O O . MET A 1 91 ? -11.280 -2.716 16.206 1.00 89.75 91 MET A O 1
ATOM 684 N N . ARG A 1 92 ? -10.584 -4.120 14.591 1.00 86.88 92 ARG A N 1
ATOM 685 C CA . ARG A 1 92 ? -11.871 -4.806 14.433 1.00 86.88 92 ARG A CA 1
ATOM 686 C C . ARG A 1 92 ? -12.330 -5.488 15.722 1.00 86.88 92 ARG A C 1
ATOM 688 O O . ARG A 1 92 ? -13.440 -5.241 16.177 1.00 86.88 92 ARG A O 1
ATOM 695 N N . ASN A 1 93 ? -11.459 -6.270 16.357 1.00 89.94 93 ASN A N 1
ATOM 696 C CA . ASN A 1 93 ? -11.774 -6.961 17.607 1.00 89.94 93 ASN A CA 1
ATOM 697 C C . ASN A 1 93 ? -12.122 -5.982 18.746 1.00 89.94 93 ASN A C 1
ATOM 699 O O . ASN A 1 93 ? -12.921 -6.316 19.621 1.00 89.94 93 ASN A O 1
ATOM 703 N N . THR A 1 94 ? -11.512 -4.794 18.772 1.00 93.69 94 THR A N 1
ATOM 704 C CA . THR A 1 94 ? -11.828 -3.737 19.743 1.00 93.69 94 THR A CA 1
ATOM 705 C C . THR A 1 94 ? -13.241 -3.187 19.527 1.00 93.69 94 THR A C 1
ATOM 707 O O . THR A 1 94 ? -13.974 -3.031 20.507 1.00 93.69 94 THR A O 1
ATOM 710 N N . CYS A 1 95 ? -13.660 -2.973 18.274 1.00 94.88 95 CYS A N 1
ATOM 711 C CA . CYS A 1 95 ? -15.047 -2.622 17.948 1.00 94.88 95 CYS A CA 1
ATOM 712 C C . CYS A 1 95 ? -16.017 -3.738 18.352 1.00 94.88 95 CYS A C 1
ATOM 714 O O . CYS A 1 95 ? -16.936 -3.486 19.131 1.00 94.88 95 CYS A O 1
ATOM 716 N N . ASP A 1 96 ? -15.757 -4.974 17.916 1.00 95.81 96 ASP A N 1
ATOM 717 C CA . ASP A 1 96 ? -16.638 -6.124 18.152 1.00 95.81 96 ASP A CA 1
ATOM 718 C C . ASP A 1 96 ? -16.889 -6.342 19.658 1.00 95.81 96 ASP A C 1
ATOM 720 O O . ASP A 1 96 ? -18.027 -6.511 20.094 1.00 95.81 96 ASP A O 1
ATOM 724 N N . LYS A 1 97 ? -15.845 -6.246 20.497 1.00 92.75 97 LYS A N 1
ATOM 725 C CA . LYS A 1 97 ? -15.965 -6.370 21.965 1.00 92.75 97 LYS A CA 1
ATOM 726 C C . LYS A 1 97 ? -16.775 -5.245 22.608 1.00 92.75 97 LYS A C 1
ATOM 728 O O . LYS A 1 97 ? -17.403 -5.457 23.649 1.00 92.75 97 LYS A O 1
ATOM 733 N N . ALA A 1 98 ? -16.694 -4.030 22.072 1.00 96.75 98 ALA A N 1
ATOM 734 C CA . ALA A 1 98 ? -17.466 -2.905 22.587 1.00 96.75 98 ALA A CA 1
ATOM 735 C C . ALA A 1 98 ? -18.938 -3.007 22.187 1.00 96.75 98 ALA A C 1
ATOM 737 O O . ALA A 1 98 ? -19.805 -2.697 23.006 1.00 96.75 98 ALA A O 1
ATOM 738 N N . GLU A 1 99 ? -19.202 -3.476 20.969 1.00 95.62 99 GLU A N 1
ATOM 739 C CA . GLU A 1 99 ? -20.544 -3.753 20.461 1.00 95.62 99 GLU A CA 1
ATOM 740 C C . GLU A 1 99 ? -21.209 -4.900 21.223 1.00 95.62 99 GLU A C 1
ATOM 742 O O . GLU A 1 99 ? -22.340 -4.743 21.669 1.00 95.62 99 GLU A O 1
ATOM 747 N N . GLU A 1 100 ? -20.492 -5.996 21.483 1.00 96.25 100 GLU A N 1
ATOM 748 C CA . GLU A 1 100 ? -21.004 -7.134 22.260 1.00 96.25 100 GLU A CA 1
ATOM 749 C C . GLU A 1 100 ? -21.422 -6.729 23.684 1.00 96.25 100 GLU A C 1
ATOM 751 O O . GLU A 1 100 ? -22.411 -7.225 24.224 1.00 96.25 100 GLU A O 1
ATOM 756 N N . ARG A 1 101 ? -20.682 -5.804 24.306 1.00 96.12 101 ARG A N 1
ATOM 757 C CA . ARG A 1 101 ? -20.996 -5.301 25.653 1.00 96.12 101 ARG A CA 1
ATOM 758 C C . ARG A 1 101 ? -22.126 -4.277 25.670 1.00 96.12 101 ARG A C 1
ATOM 760 O O . ARG A 1 101 ? -22.680 -4.056 26.741 1.00 96.12 101 ARG A O 1
ATOM 767 N N . ASP A 1 102 ? -22.377 -3.608 24.549 1.00 94.69 102 ASP A N 1
ATOM 768 C CA . ASP A 1 102 ? -23.388 -2.566 24.342 1.00 94.69 102 ASP A CA 1
ATOM 769 C C . ASP A 1 102 ? -23.542 -1.555 25.496 1.00 94.69 102 ASP A C 1
ATOM 771 O O . ASP A 1 102 ? -24.629 -1.266 25.993 1.00 94.69 102 ASP A O 1
ATOM 775 N N . THR A 1 103 ? -22.420 -0.995 25.955 1.00 97.00 103 THR A N 1
ATOM 776 C CA . THR A 1 103 ? -22.426 0.076 26.964 1.00 97.00 103 THR A CA 1
ATOM 777 C C . THR A 1 103 ? -21.637 1.282 26.492 1.00 97.00 103 THR A C 1
ATOM 779 O O . THR A 1 103 ? -20.625 1.154 25.803 1.00 97.00 103 THR A O 1
ATOM 782 N N . GLU A 1 104 ? -22.047 2.468 26.938 1.00 96.88 104 GLU A N 1
ATOM 783 C CA . GLU A 1 104 ? -21.324 3.719 26.684 1.00 96.88 104 GLU A CA 1
ATOM 784 C C . GLU A 1 104 ? -19.866 3.637 27.159 1.00 96.88 104 GLU A C 1
ATOM 786 O O . GLU A 1 104 ? -18.945 4.005 26.434 1.00 96.88 104 GLU A O 1
ATOM 791 N N . LYS A 1 105 ? -19.638 3.049 28.341 1.00 96.50 105 LYS A N 1
ATOM 792 C CA . LYS A 1 105 ? -18.291 2.843 28.886 1.00 96.50 105 LYS A CA 1
ATOM 793 C C . LYS A 1 105 ? -17.426 1.953 27.986 1.00 96.50 105 LYS A C 1
ATOM 795 O O . LYS A 1 105 ? -16.245 2.246 27.813 1.00 96.50 105 LYS A O 1
ATOM 800 N N . ALA A 1 106 ? -17.985 0.878 27.425 1.00 94.94 106 ALA A N 1
ATOM 801 C CA . ALA A 1 106 ? -17.247 -0.000 26.517 1.00 94.94 106 ALA A CA 1
ATOM 802 C C . ALA A 1 106 ? -16.923 0.701 25.190 1.00 94.94 106 ALA A C 1
ATOM 804 O O . ALA A 1 106 ? -15.787 0.617 24.730 1.00 94.94 106 ALA A O 1
ATOM 805 N N . ARG A 1 107 ? -17.874 1.461 24.629 1.00 97.00 107 ARG A N 1
ATOM 806 C CA . ARG A 1 107 ? -17.663 2.261 23.410 1.00 97.00 107 ARG A CA 1
ATOM 807 C C . ARG A 1 107 ? -16.592 3.335 23.610 1.00 97.00 107 ARG A C 1
ATOM 809 O O . ARG A 1 107 ? -15.709 3.467 22.771 1.00 97.00 107 ARG A O 1
ATOM 816 N N . LEU A 1 108 ? -16.615 4.049 24.740 1.00 97.75 108 LEU A N 1
ATOM 817 C CA . LEU A 1 108 ? -15.596 5.053 25.065 1.00 97.75 108 LEU A CA 1
ATOM 818 C C . LEU A 1 108 ? -14.209 4.421 25.252 1.00 97.75 108 LEU A C 1
ATOM 820 O O . LEU A 1 108 ? -13.211 4.969 24.793 1.00 97.75 108 LEU A O 1
ATOM 824 N N . SER A 1 109 ? -14.142 3.251 25.894 1.00 94.88 109 SER A N 1
ATOM 825 C CA . SER A 1 109 ? -12.887 2.506 26.036 1.00 94.88 109 SER A CA 1
ATOM 826 C C . SER A 1 109 ? -12.325 2.078 24.679 1.00 94.88 109 SER A C 1
ATOM 828 O O . SER A 1 109 ? -11.133 2.245 24.446 1.00 94.88 109 SER A O 1
ATOM 830 N N . ALA A 1 110 ? -13.173 1.559 23.787 1.00 95.69 110 ALA A N 1
ATOM 831 C CA . ALA A 1 110 ? -12.770 1.178 22.438 1.00 95.69 110 ALA A CA 1
ATOM 832 C C . ALA A 1 110 ? -12.330 2.383 21.604 1.00 95.69 110 ALA A C 1
ATOM 834 O O . ALA A 1 110 ? -11.313 2.305 20.925 1.00 95.69 110 ALA A O 1
ATOM 835 N N . TYR A 1 111 ? -13.034 3.514 21.700 1.00 97.06 111 TYR A N 1
ATOM 836 C CA . TYR A 1 111 ? -12.629 4.753 21.035 1.00 97.06 111 TYR A CA 1
ATOM 837 C C . TYR A 1 111 ? -11.214 5.181 21.437 1.00 97.06 111 TYR A C 1
ATOM 839 O O . TYR A 1 111 ? -10.415 5.525 20.573 1.00 97.06 111 TYR A O 1
ATOM 847 N N . ASN A 1 112 ? -10.886 5.131 22.731 1.00 97.00 112 ASN A N 1
ATOM 848 C CA . ASN A 1 112 ? -9.553 5.504 23.200 1.00 97.00 112 ASN A CA 1
ATOM 849 C C . ASN A 1 112 ? -8.466 4.575 22.646 1.00 97.00 112 ASN A C 1
ATOM 851 O O . ASN A 1 112 ? -7.454 5.071 22.165 1.00 97.00 112 ASN A O 1
ATOM 855 N N . GLU A 1 113 ? -8.695 3.259 22.648 1.00 92.12 113 GLU A N 1
ATOM 856 C CA . GLU A 1 113 ? -7.736 2.300 22.084 1.00 92.12 113 GLU A CA 1
ATOM 857 C C . GLU A 1 113 ? -7.573 2.486 20.566 1.00 92.12 113 GLU A C 1
ATOM 859 O O . GLU A 1 113 ? -6.456 2.497 20.057 1.00 92.12 113 GLU A O 1
ATOM 864 N N . LEU A 1 114 ? -8.669 2.696 19.830 1.00 94.62 114 LEU A N 1
ATOM 865 C CA . LEU A 1 114 ? -8.608 2.990 18.396 1.00 94.62 114 LEU A CA 1
ATOM 866 C C . LEU A 1 114 ? -7.853 4.289 18.120 1.00 94.62 114 LEU A C 1
ATOM 868 O O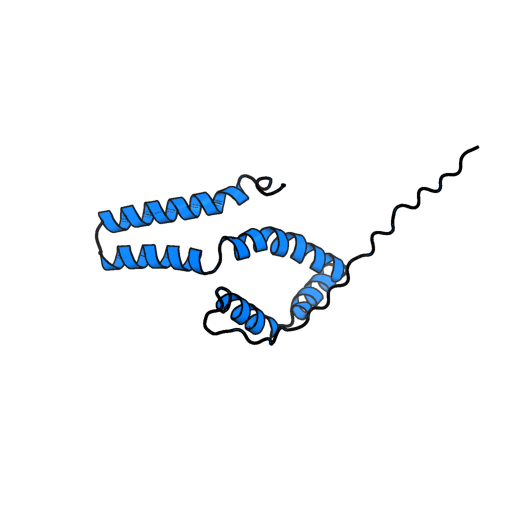 . LEU A 1 114 ? -7.059 4.340 17.184 1.00 94.62 114 LEU A O 1
ATOM 872 N N . ARG A 1 115 ? -8.075 5.324 18.937 1.00 92.94 115 ARG A N 1
ATOM 873 C CA . ARG A 1 115 ? -7.379 6.606 18.821 1.00 92.94 115 ARG A CA 1
ATOM 874 C C . ARG A 1 115 ? -5.875 6.441 19.011 1.00 92.94 115 ARG A C 1
ATOM 876 O O . ARG A 1 115 ? -5.135 6.985 18.209 1.00 92.94 115 ARG A O 1
ATOM 883 N N . GLU A 1 116 ? -5.432 5.667 19.998 1.00 86.62 116 GLU A N 1
ATOM 884 C CA . GLU A 1 116 ? -4.005 5.382 20.214 1.00 86.62 116 GLU A CA 1
ATOM 885 C C . GLU A 1 116 ? -3.378 4.657 19.016 1.00 86.62 116 GLU A C 1
ATOM 887 O O . GLU A 1 116 ? -2.282 5.009 18.582 1.00 86.62 116 GLU A O 1
ATOM 892 N N . ILE A 1 117 ? -4.087 3.678 18.438 1.00 83.25 117 ILE A N 1
ATOM 893 C CA . ILE A 1 117 ? -3.615 2.976 17.237 1.00 83.2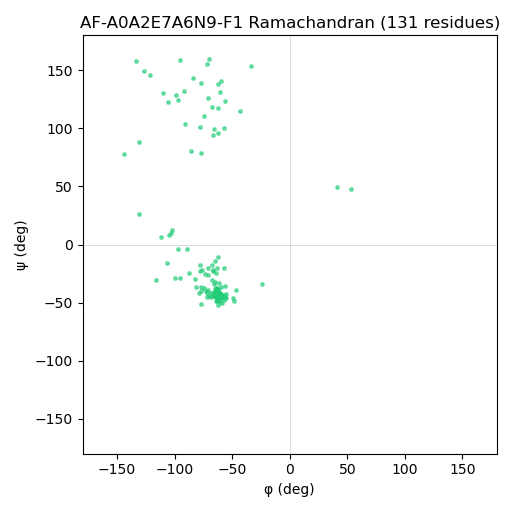5 117 ILE A CA 1
ATOM 894 C C . ILE A 1 117 ? -3.538 3.947 16.048 1.00 83.25 117 ILE A C 1
ATOM 896 O O . ILE A 1 117 ? -2.558 3.927 15.312 1.00 83.25 117 ILE A O 1
ATOM 900 N N . ILE A 1 118 ? -4.539 4.812 15.861 1.00 85.25 118 ILE A N 1
ATOM 901 C CA . ILE A 1 118 ? -4.555 5.813 14.783 1.00 85.25 118 ILE A CA 1
ATOM 902 C C . ILE A 1 118 ? -3.447 6.853 14.973 1.00 85.25 118 ILE A C 1
ATOM 904 O O . ILE A 1 118 ? -2.773 7.180 14.005 1.00 85.25 118 ILE A O 1
ATOM 908 N N . GLU A 1 119 ? -3.243 7.359 16.190 1.00 83.19 119 GLU A N 1
ATOM 909 C CA . GLU A 1 119 ? -2.172 8.313 16.504 1.00 83.19 119 GLU A CA 1
ATOM 910 C C . GLU A 1 119 ? -0.811 7.705 16.167 1.00 83.19 119 GLU A C 1
ATOM 912 O O . GLU A 1 119 ? -0.013 8.332 15.478 1.00 83.19 119 GLU A O 1
ATOM 917 N N . TRP A 1 120 ? -0.586 6.448 16.549 1.00 77.19 120 TRP A N 1
ATOM 918 C CA . TRP A 1 120 ? 0.625 5.724 16.186 1.00 77.19 120 TRP A CA 1
ATOM 919 C C . TRP A 1 120 ? 0.784 5.529 14.666 1.00 77.19 120 TRP A C 1
ATOM 921 O O . TRP A 1 120 ? 1.873 5.739 14.138 1.00 77.19 120 TRP A O 1
ATOM 931 N N . LEU A 1 121 ? -0.297 5.207 13.946 1.00 73.75 121 LEU A N 1
ATOM 932 C CA . LEU A 1 121 ? -0.311 5.108 12.477 1.00 73.75 121 LEU A CA 1
ATOM 933 C C . LEU A 1 121 ? -0.088 6.450 11.765 1.00 73.75 121 LEU A C 1
ATOM 935 O O . LEU A 1 121 ? 0.277 6.468 10.591 1.00 73.75 121 LEU A O 1
ATOM 939 N N . TYR A 1 122 ? -0.360 7.562 12.442 1.00 73.25 122 TYR A N 1
ATOM 940 C CA . TYR A 1 122 ? -0.282 8.904 11.877 1.00 73.25 122 TYR A CA 1
ATOM 941 C C . TYR A 1 122 ? 1.121 9.516 12.001 1.00 73.25 122 TYR A C 1
ATOM 943 O O . TYR A 1 122 ? 1.492 10.334 11.164 1.00 73.25 122 TYR A O 1
ATOM 951 N N . VAL A 1 123 ? 1.933 9.072 12.970 1.00 73.56 123 VAL A N 1
ATOM 952 C CA . VAL A 1 123 ? 3.322 9.539 13.173 1.00 73.56 123 VAL A CA 1
ATOM 953 C C . VAL A 1 123 ? 4.167 9.547 11.883 1.00 73.56 123 VAL A C 1
ATOM 955 O O . VAL A 1 123 ? 4.748 10.589 11.590 1.00 73.56 123 VAL A O 1
ATOM 958 N N . PRO A 1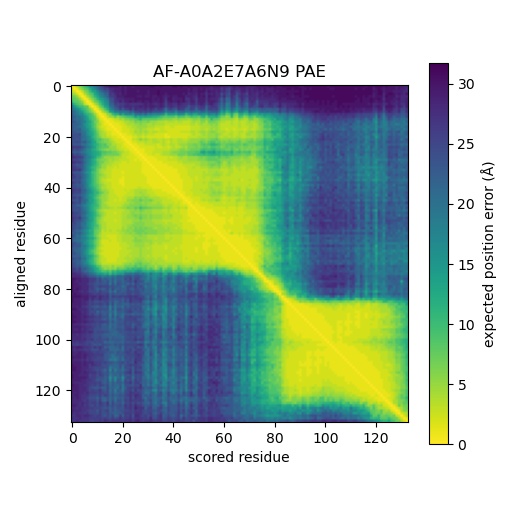 124 ? 4.201 8.481 11.056 1.00 59.28 124 PRO A N 1
ATOM 959 C CA . PRO A 1 124 ? 4.988 8.465 9.816 1.00 59.28 124 PRO A CA 1
ATOM 960 C C . PRO A 1 124 ? 4.486 9.455 8.756 1.00 59.28 124 PRO A C 1
ATOM 962 O O . PRO A 1 124 ? 5.203 9.804 7.823 1.00 59.28 124 PRO A O 1
ATOM 965 N N . ILE A 1 125 ? 3.217 9.863 8.854 1.00 65.69 125 ILE A N 1
ATOM 966 C CA . ILE A 1 125 ? 2.584 10.802 7.924 1.00 65.69 125 ILE A CA 1
ATOM 967 C C . ILE A 1 125 ? 2.945 12.243 8.305 1.00 65.69 125 ILE A C 1
ATOM 969 O O . ILE A 1 125 ? 3.125 13.075 7.415 1.00 65.69 125 ILE A O 1
ATOM 973 N N . GLU A 1 126 ? 3.054 12.546 9.604 1.00 71.44 126 GLU A N 1
ATOM 974 C CA . GLU A 1 126 ? 3.484 13.867 10.085 1.00 71.44 126 GLU A CA 1
ATOM 975 C C . GLU A 1 126 ? 4.99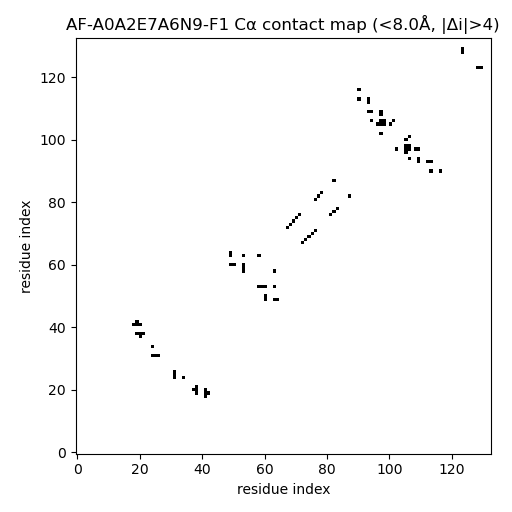1 14.085 9.985 1.00 71.44 126 GLU A C 1
ATOM 977 O O . GLU A 1 126 ? 5.411 15.200 9.673 1.00 71.44 126 GLU A O 1
ATOM 982 N N . ASP A 1 127 ? 5.789 13.045 10.227 1.00 64.06 127 ASP A N 1
ATOM 983 C CA . ASP A 1 127 ? 7.246 13.126 10.195 1.00 64.06 127 ASP A CA 1
ATOM 984 C C . ASP A 1 127 ? 7.841 11.987 9.346 1.00 64.06 127 ASP A C 1
ATOM 986 O O . ASP A 1 127 ? 8.154 10.905 9.854 1.00 64.06 127 ASP A O 1
ATOM 990 N N . PRO A 1 128 ? 7.988 12.219 8.028 1.00 56.00 128 PRO A N 1
ATOM 991 C CA . PRO A 1 128 ? 8.515 11.225 7.099 1.00 56.00 128 PRO A CA 1
ATOM 992 C C . PRO A 1 128 ? 9.983 10.844 7.350 1.00 56.00 128 PRO A C 1
ATOM 994 O O . PRO A 1 128 ? 10.438 9.849 6.791 1.00 56.00 128 PRO A O 1
ATOM 997 N N . GLU A 1 129 ? 10.733 11.616 8.150 1.00 59.56 129 GLU A N 1
ATOM 998 C CA . GLU A 1 129 ? 12.158 11.374 8.434 1.00 59.56 129 GLU A CA 1
ATOM 999 C C . GLU A 1 129 ? 12.384 10.452 9.650 1.00 59.56 129 GLU A C 1
ATOM 1001 O O . GLU A 1 129 ? 13.518 10.057 9.918 1.00 59.56 129 GLU A O 1
ATOM 1006 N N . VAL A 1 130 ? 11.327 10.029 10.363 1.00 59.38 130 VAL A N 1
ATOM 1007 C CA . VAL A 1 130 ? 11.412 9.168 11.571 1.00 59.38 130 VAL A CA 1
ATOM 1008 C C . VAL A 1 130 ? 12.141 7.837 11.331 1.00 59.38 130 VAL A C 1
ATOM 1010 O O . VAL A 1 130 ? 12.649 7.228 12.277 1.00 59.38 130 VAL A O 1
ATOM 1013 N N . TYR A 1 131 ? 12.244 7.403 10.077 1.00 48.75 131 TYR A N 1
ATOM 1014 C CA . TYR A 1 131 ? 12.868 6.141 9.686 1.00 48.75 131 TYR A CA 1
ATOM 1015 C C . TYR A 1 131 ? 14.180 6.298 8.903 1.00 48.75 131 TYR A C 1
ATOM 1017 O O . TYR A 1 131 ? 14.765 5.298 8.484 1.00 48.75 131 TYR A O 1
ATOM 1025 N N . GLU A 1 132 ? 14.701 7.522 8.758 1.00 42.94 132 GLU A N 1
ATOM 1026 C CA . GLU A 1 132 ? 16.079 7.743 8.306 1.00 42.94 132 GLU A CA 1
ATOM 1027 C C . GLU A 1 132 ? 17.064 7.476 9.466 1.00 42.94 132 GLU A C 1
ATOM 1029 O O . GLU A 1 132 ? 17.549 8.396 10.122 1.00 42.94 132 GLU A O 1
ATOM 1034 N N . ASN A 1 133 ? 17.358 6.199 9.743 1.00 42.78 133 ASN A N 1
ATOM 1035 C CA . ASN A 1 133 ? 18.519 5.769 10.541 1.00 42.78 133 ASN A CA 1
ATOM 1036 C C . ASN A 1 133 ? 19.360 4.739 9.783 1.00 42.78 133 ASN A C 1
ATOM 1038 O O . ASN A 1 133 ? 18.799 3.693 9.386 1.00 42.78 133 ASN A O 1
#

Secondary structure (DSSP, 8-state):
-----------PPPP---PPP-----TT-TTHHHHHHHHHHTTS-HHHHHHHHHHHHT--HHHHHHHHIIIIIIHHHHHHHHSTTHHHHHHHHHHHHHHHHT-HHHHHHHHHHHHHHHHHHHHHHH-TTTT--